Protein AF-A0A7C7W0H7-F1 (afdb_monomer_lite)

Structure (mmCIF, N/CA/C/O backbone):
data_AF-A0A7C7W0H7-F1
#
_entry.id   AF-A0A7C7W0H7-F1
#
loop_
_atom_site.group_PDB
_atom_site.id
_atom_site.type_symbol
_atom_site.label_atom_id
_atom_site.label_alt_id
_atom_site.label_comp_id
_atom_site.label_asym_id
_atom_site.label_entity_id
_atom_site.label_seq_id
_atom_site.pdbx_PDB_ins_code
_atom_site.Cartn_x
_atom_site.Cartn_y
_atom_site.Cartn_z
_atom_site.occupancy
_atom_site.B_iso_or_equiv
_atom_site.auth_seq_id
_atom_site.auth_comp_id
_atom_site.auth_asym_id
_atom_site.auth_atom_id
_atom_site.pdbx_PDB_model_num
ATOM 1 N N . MET A 1 1 ? -12.093 6.019 -7.204 1.00 63.91 1 MET A N 1
ATOM 2 C CA . MET A 1 1 ? -12.739 5.108 -6.234 1.00 63.91 1 MET A CA 1
ATOM 3 C C . MET A 1 1 ? -12.517 3.707 -6.758 1.00 63.91 1 MET A C 1
ATOM 5 O O . MET A 1 1 ? -12.738 3.512 -7.945 1.00 63.91 1 MET A O 1
ATOM 9 N N . ILE A 1 2 ? -11.995 2.804 -5.931 1.00 72.06 2 ILE A N 1
ATOM 10 C CA . ILE A 1 2 ? -11.741 1.408 -6.301 1.00 72.06 2 ILE A CA 1
ATOM 11 C C . ILE A 1 2 ? -12.730 0.564 -5.500 1.00 72.06 2 ILE A C 1
ATOM 13 O O . ILE A 1 2 ? -12.820 0.707 -4.279 1.00 72.06 2 ILE A O 1
ATOM 17 N N . GLU A 1 3 ? -13.508 -0.261 -6.187 1.00 65.62 3 GLU A N 1
ATOM 18 C CA . GLU A 1 3 ? -14.441 -1.194 -5.557 1.00 65.62 3 GLU A CA 1
ATOM 19 C C . GLU A 1 3 ? -13.858 -2.605 -5.625 1.00 65.62 3 GLU A C 1
ATOM 21 O O . GLU A 1 3 ? -13.362 -3.016 -6.674 1.00 65.62 3 GLU A O 1
ATOM 26 N N . PHE A 1 4 ? -13.909 -3.334 -4.508 1.00 66.62 4 PHE A N 1
ATOM 27 C CA . PHE A 1 4 ? -13.492 -4.733 -4.431 1.00 66.62 4 PHE A CA 1
ATOM 28 C C . PHE A 1 4 ? -14.749 -5.616 -4.411 1.00 66.62 4 PHE A C 1
ATOM 30 O O . PHE A 1 4 ? -15.344 -5.800 -3.343 1.00 66.62 4 PHE A O 1
ATOM 37 N N . PRO A 1 5 ? -15.194 -6.127 -5.576 1.00 56.72 5 PRO A N 1
ATOM 38 C CA . PRO A 1 5 ? -16.511 -6.748 -5.726 1.00 56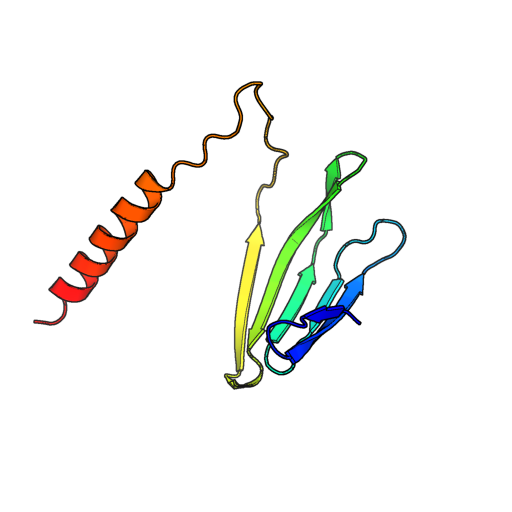.72 5 PRO A CA 1
ATOM 39 C C . PRO A 1 5 ? -16.700 -8.007 -4.873 1.00 56.72 5 PRO A C 1
A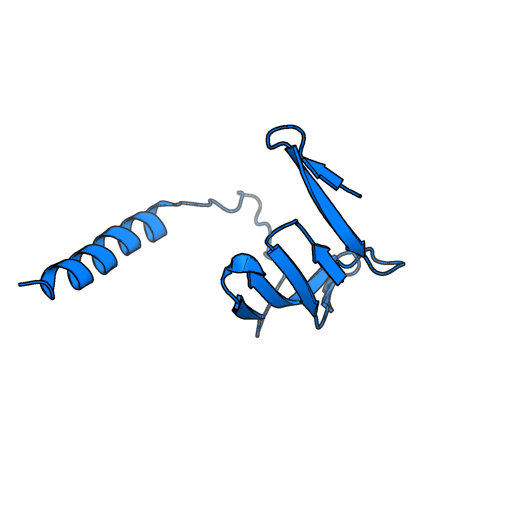TOM 41 O O . PRO A 1 5 ? -17.818 -8.293 -4.464 1.00 56.72 5 PRO A O 1
ATOM 44 N N . GLU A 1 6 ? -15.621 -8.719 -4.549 1.00 62.28 6 GLU A N 1
ATOM 45 C CA . GLU A 1 6 ? -15.680 -9.982 -3.800 1.00 62.28 6 GLU A CA 1
ATOM 46 C C . GLU A 1 6 ? -16.055 -9.794 -2.322 1.00 62.28 6 GLU A C 1
ATOM 48 O O . GLU A 1 6 ? -16.608 -10.699 -1.704 1.00 62.28 6 GLU A O 1
ATOM 53 N N . ASN 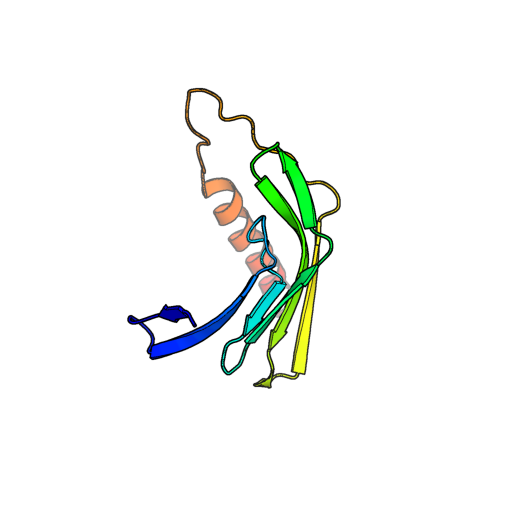A 1 7 ? -15.823 -8.598 -1.765 1.00 62.22 7 ASN A N 1
ATOM 54 C CA . ASN A 1 7 ? -15.921 -8.363 -0.321 1.00 62.22 7 ASN A CA 1
ATOM 55 C C . ASN A 1 7 ? -16.839 -7.179 0.042 1.00 62.22 7 ASN A C 1
ATOM 57 O O . ASN A 1 7 ? -16.951 -6.819 1.211 1.00 62.22 7 ASN A O 1
ATOM 61 N N . GLY A 1 8 ? -17.441 -6.510 -0.950 1.00 66.94 8 GLY A N 1
ATOM 62 C CA . GLY A 1 8 ? -18.285 -5.323 -0.749 1.00 66.94 8 GLY A CA 1
ATOM 63 C C . GLY A 1 8 ? -17.544 -4.082 -0.225 1.00 66.94 8 GLY A C 1
ATOM 64 O O . GLY A 1 8 ? -18.169 -3.054 0.042 1.00 66.94 8 GLY A O 1
ATOM 65 N N . TYR A 1 9 ? -16.217 -4.146 -0.083 1.00 70.31 9 TYR A N 1
ATOM 66 C CA . TYR A 1 9 ? -15.419 -3.024 0.393 1.00 70.31 9 TYR A CA 1
ATOM 67 C C . TYR A 1 9 ? -15.225 -1.981 -0.705 1.00 70.31 9 TYR A C 1
ATOM 69 O O . TYR A 1 9 ? -14.812 -2.274 -1.831 1.00 70.31 9 TYR A O 1
ATOM 77 N N . ARG A 1 10 ? -15.461 -0.723 -0.333 1.00 82.06 10 ARG A N 1
ATOM 78 C CA . ARG A 1 10 ? -15.092 0.446 -1.128 1.00 82.06 10 ARG A CA 1
ATOM 79 C C . ARG A 1 10 ? -13.833 1.055 -0.551 1.00 82.06 10 ARG A C 1
ATOM 81 O O . ARG A 1 10 ? -13.791 1.363 0.639 1.00 82.06 10 ARG A O 1
ATOM 88 N N . ALA A 1 11 ? -12.842 1.263 -1.407 1.00 87.62 11 ALA A N 1
ATOM 89 C CA . ALA A 1 11 ? -11.644 1.986 -1.040 1.00 87.62 11 ALA A CA 1
ATOM 90 C C . ALA A 1 11 ? -11.496 3.262 -1.868 1.00 87.62 11 ALA A C 1
ATOM 92 O O . ALA A 1 11 ? -11.769 3.324 -3.075 1.00 87.62 11 ALA A O 1
ATOM 93 N N . ARG A 1 12 ? -11.009 4.308 -1.212 1.00 91.00 12 ARG A N 1
ATOM 94 C CA . ARG A 1 12 ? -10.570 5.532 -1.865 1.00 91.00 12 ARG A CA 1
ATOM 95 C C . ARG A 1 12 ? -9.051 5.542 -1.893 1.00 91.00 12 ARG A C 1
ATOM 97 O O . ARG A 1 12 ? -8.420 5.718 -0.862 1.00 91.00 12 ARG A O 1
ATOM 104 N N . ALA A 1 13 ? -8.487 5.374 -3.081 1.00 92.19 13 ALA A N 1
ATOM 105 C CA . ALA A 1 13 ? -7.070 5.595 -3.321 1.00 92.19 13 ALA A CA 1
ATOM 106 C C . ALA A 1 13 ? -6.850 7.001 -3.895 1.00 92.19 13 ALA A C 1
ATOM 108 O O . ALA A 1 13 ? -7.634 7.457 -4.738 1.00 92.19 13 ALA A O 1
ATOM 109 N N . VAL A 1 14 ? -5.804 7.679 -3.431 1.00 92.56 14 VAL A N 1
ATOM 110 C CA . VAL A 1 14 ? -5.338 8.970 -3.946 1.00 92.56 14 VAL A CA 1
ATOM 111 C C . VAL A 1 14 ? -3.915 8.791 -4.443 1.00 92.56 14 VAL A C 1
ATOM 113 O O . VAL A 1 14 ? -3.093 8.183 -3.759 1.00 92.56 14 VAL A O 1
ATOM 116 N N . PHE A 1 15 ? -3.636 9.336 -5.622 1.00 91.00 15 PHE A N 1
ATOM 117 C CA . PHE A 1 15 ? -2.334 9.265 -6.271 1.00 91.00 15 PHE A CA 1
ATOM 118 C C . PHE A 1 15 ? -1.858 10.670 -6.625 1.00 91.00 15 PHE A C 1
ATOM 120 O O . PHE A 1 15 ? -2.683 11.550 -6.887 1.00 91.00 15 PHE A O 1
ATOM 127 N N . ASP A 1 16 ? -0.544 10.874 -6.653 1.00 88.25 16 ASP A N 1
ATOM 128 C CA . ASP A 1 16 ? 0.031 12.066 -7.262 1.00 88.25 16 ASP A CA 1
ATOM 129 C C . ASP A 1 16 ? 0.088 11.933 -8.793 1.00 88.25 16 ASP A C 1
ATOM 131 O O . ASP A 1 16 ? 0.101 10.843 -9.366 1.00 88.25 16 ASP A O 1
ATOM 135 N N . LEU A 1 17 ? 0.099 13.071 -9.480 1.00 82.19 17 LEU A N 1
ATOM 136 C CA . LEU A 1 17 ? 0.382 13.143 -10.911 1.00 82.19 17 LEU A CA 1
ATOM 137 C C . LEU A 1 17 ? 1.731 13.851 -11.091 1.00 82.19 17 LEU A C 1
ATOM 139 O O . LEU A 1 17 ? 2.020 14.781 -10.336 1.00 82.19 17 LEU A O 1
ATOM 143 N N . PRO A 1 18 ? 2.571 13.447 -12.066 1.00 82.06 18 PRO A N 1
ATOM 144 C CA . PRO A 1 18 ? 2.254 12.565 -13.198 1.00 82.06 18 PRO A CA 1
ATOM 145 C C . PRO A 1 18 ? 2.613 11.079 -13.012 1.00 82.06 18 PRO A C 1
ATOM 147 O O . PRO A 1 18 ? 2.234 10.267 -13.849 1.00 82.06 18 PRO A O 1
ATOM 150 N N . ARG A 1 19 ? 3.365 10.710 -11.966 1.00 77.12 19 ARG A N 1
ATOM 151 C CA . ARG A 1 19 ? 3.955 9.361 -11.826 1.00 77.12 19 ARG A CA 1
ATOM 152 C C . ARG A 1 19 ? 3.010 8.318 -11.227 1.00 77.12 19 ARG A C 1
ATOM 154 O O . ARG A 1 19 ? 3.384 7.152 -11.178 1.00 77.12 19 ARG A O 1
ATOM 161 N N . LEU A 1 20 ? 1.807 8.725 -10.813 1.00 85.69 20 LEU A N 1
ATOM 162 C CA . LEU A 1 20 ? 0.829 7.862 -10.150 1.00 85.69 20 LEU A CA 1
ATOM 163 C C . LEU A 1 20 ? 1.391 7.238 -8.866 1.00 85.69 20 LEU A C 1
ATOM 165 O O . LEU A 1 20 ? 1.097 6.083 -8.557 1.00 85.69 20 LEU A O 1
ATOM 169 N N . ASN A 1 21 ? 2.192 7.984 -8.096 1.00 86.69 21 ASN A N 1
ATOM 170 C CA . ASN A 1 21 ? 2.655 7.486 -6.806 1.00 86.69 21 ASN A CA 1
ATOM 171 C C . ASN A 1 21 ? 1.460 7.440 -5.849 1.00 86.69 21 ASN A C 1
ATOM 173 O O . ASN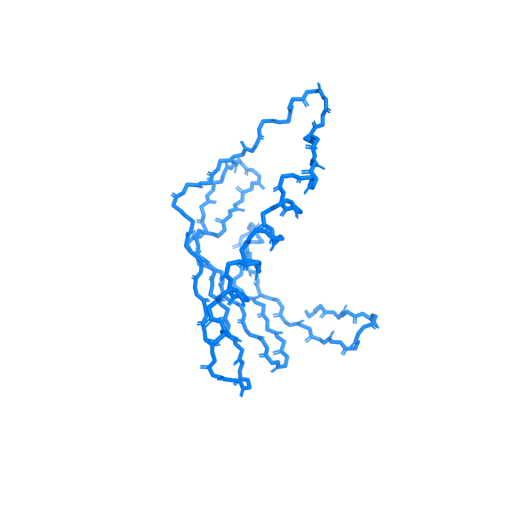 A 1 21 ? 0.690 8.406 -5.794 1.00 86.69 21 ASN A O 1
ATOM 177 N N . PRO A 1 22 ? 1.287 6.364 -5.070 1.00 90.50 22 PRO A N 1
ATOM 178 C CA . PRO A 1 22 ? 0.230 6.324 -4.074 1.00 90.50 22 PRO A CA 1
ATOM 179 C C . PRO A 1 22 ? 0.509 7.381 -2.999 1.00 90.50 22 PRO A C 1
ATOM 181 O O . PRO A 1 22 ? 1.637 7.509 -2.531 1.00 90.50 22 PRO A O 1
ATOM 184 N N . LEU A 1 23 ? -0.521 8.135 -2.615 1.00 92.25 23 LEU A N 1
ATOM 185 C CA . LEU A 1 23 ? -0.492 9.084 -1.497 1.00 92.25 23 LEU A CA 1
ATOM 186 C C . LEU A 1 23 ? -1.271 8.529 -0.306 1.00 92.25 23 LEU A C 1
ATOM 188 O O . LEU A 1 23 ? -0.795 8.562 0.828 1.00 92.25 23 LEU A O 1
ATOM 192 N N . SER A 1 24 ? -2.458 7.972 -0.557 1.00 94.50 24 SER A N 1
ATOM 193 C CA . SER A 1 24 ? -3.259 7.341 0.489 1.00 94.50 24 SER A CA 1
ATOM 194 C C . SER A 1 24 ? -4.221 6.284 -0.039 1.00 94.50 24 SER A C 1
ATOM 196 O O . SER A 1 24 ? -4.628 6.304 -1.202 1.00 94.50 24 SER A O 1
ATOM 198 N N . LEU A 1 25 ? -4.599 5.368 0.850 1.00 93.88 25 LEU A N 1
ATOM 199 C CA . LEU A 1 25 ? -5.668 4.395 0.669 1.00 93.88 25 LEU A CA 1
ATOM 200 C C . LEU A 1 25 ? -6.576 4.436 1.897 1.00 93.88 25 LEU A C 1
ATOM 202 O O . LEU A 1 25 ? -6.116 4.266 3.022 1.00 93.88 25 LEU A O 1
ATOM 206 N N . GLU A 1 26 ? -7.870 4.638 1.693 1.00 93.00 26 GLU A N 1
ATOM 207 C CA . GLU A 1 26 ? -8.841 4.715 2.778 1.00 93.00 26 GLU A CA 1
ATOM 208 C C . GLU A 1 26 ? -9.993 3.734 2.565 1.00 93.00 26 GLU A C 1
ATOM 210 O O . GLU A 1 26 ? -10.671 3.767 1.538 1.00 93.00 26 GLU A O 1
ATOM 215 N N . LEU A 1 27 ? -10.216 2.886 3.566 1.00 91.06 27 LEU A N 1
ATOM 216 C CA . LEU A 1 27 ? -11.383 2.029 3.740 1.00 91.06 27 LEU A CA 1
ATOM 217 C C . LEU A 1 27 ? -12.195 2.507 4.958 1.00 91.06 27 LEU A C 1
ATOM 219 O O . LEU A 1 27 ? -11.815 3.458 5.652 1.00 91.06 27 LEU A O 1
ATOM 223 N N . SER A 1 28 ? -13.313 1.832 5.241 1.00 88.12 28 SER A N 1
ATOM 224 C CA . SER A 1 28 ? -14.159 2.110 6.412 1.00 88.12 28 SER A CA 1
ATOM 225 C C . SER A 1 28 ? -13.359 2.119 7.716 1.00 88.12 28 SER A C 1
ATOM 227 O O . SER A 1 28 ? -13.448 3.086 8.466 1.00 88.12 28 SER A O 1
ATOM 229 N N . ASP A 1 29 ? -12.521 1.099 7.925 1.00 90.00 29 ASP A N 1
ATOM 230 C CA . ASP A 1 29 ? -11.811 0.867 9.190 1.00 90.00 29 ASP A CA 1
ATOM 231 C C . ASP A 1 29 ? -10.290 1.041 9.099 1.00 90.00 29 ASP A C 1
ATOM 233 O O . ASP A 1 29 ? -9.614 1.021 10.125 1.00 90.00 29 ASP A O 1
ATOM 237 N N . LEU A 1 30 ? -9.745 1.237 7.895 1.00 91.38 30 LEU A N 1
ATOM 238 C CA . LEU A 1 30 ? -8.305 1.333 7.647 1.00 91.38 30 LEU A CA 1
ATOM 239 C C . LEU A 1 30 ? -7.979 2.613 6.876 1.00 91.38 30 LEU A C 1
ATOM 241 O O . LEU A 1 30 ? -8.620 2.918 5.871 1.00 91.38 30 LEU A O 1
ATOM 245 N N . LYS A 1 31 ? -6.954 3.340 7.313 1.00 94.50 31 LYS A N 1
ATOM 246 C CA . LYS A 1 31 ? -6.308 4.401 6.535 1.00 94.50 31 LYS A CA 1
ATOM 247 C C . LYS A 1 31 ? -4.841 4.041 6.349 1.00 94.50 31 LYS A C 1
ATOM 249 O O . LYS A 1 31 ? -4.184 3.673 7.315 1.00 94.50 31 LYS A O 1
ATOM 254 N N . VAL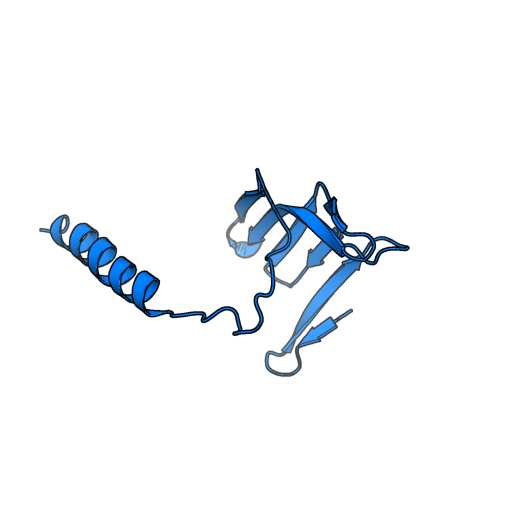 A 1 32 ? -4.336 4.157 5.130 1.00 95.69 32 VAL A N 1
ATOM 255 C CA . VAL A 1 32 ? -2.922 3.987 4.801 1.00 95.69 32 VAL A CA 1
ATOM 256 C C . VAL A 1 32 ? -2.420 5.264 4.144 1.00 95.69 32 VAL A C 1
ATOM 258 O O . VAL A 1 32 ? -3.074 5.797 3.249 1.00 95.69 32 VAL A O 1
ATOM 261 N N . GLU A 1 33 ? -1.272 5.756 4.588 1.00 96.38 33 GLU A N 1
ATOM 262 C CA . GLU A 1 33 ? -0.580 6.909 4.021 1.00 96.38 33 GLU A CA 1
ATOM 263 C C . GLU A 1 33 ? 0.808 6.486 3.551 1.00 96.38 33 GLU A C 1
ATOM 265 O O . GLU A 1 33 ? 1.539 5.786 4.257 1.00 96.38 33 GLU A O 1
ATOM 270 N N . TYR A 1 34 ? 1.163 6.924 2.350 1.00 94.69 34 TYR A N 1
ATOM 271 C CA . TYR A 1 34 ? 2.419 6.592 1.697 1.00 94.69 34 TYR A CA 1
ATOM 272 C C . TYR A 1 34 ? 3.268 7.858 1.625 1.00 94.69 34 TYR A C 1
ATOM 274 O O . TYR A 1 34 ? 2.884 8.854 1.013 1.00 94.69 34 TYR A O 1
ATOM 282 N N . GLY A 1 35 ? 4.410 7.836 2.303 1.00 90.81 35 GLY A N 1
ATOM 283 C CA . GLY A 1 35 ? 5.300 8.979 2.443 1.00 90.81 35 GLY A CA 1
ATOM 284 C C . GLY A 1 35 ? 6.675 8.727 1.843 1.00 90.81 35 GLY A C 1
ATOM 285 O O . GLY A 1 35 ? 7.121 7.587 1.693 1.00 90.81 35 GLY A O 1
ATOM 286 N N . ASN A 1 36 ? 7.378 9.826 1.567 1.00 88.38 36 ASN A N 1
ATOM 287 C CA . ASN A 1 36 ? 8.785 9.825 1.172 1.00 88.38 36 ASN A CA 1
ATOM 288 C C . ASN A 1 36 ? 9.068 8.921 -0.041 1.00 88.38 36 ASN A C 1
ATOM 290 O O . ASN A 1 36 ? 9.939 8.051 0.001 1.00 88.38 36 ASN A O 1
ATOM 294 N N . SER A 1 37 ? 8.318 9.118 -1.127 1.00 85.00 37 SER A N 1
ATOM 295 C CA . SER A 1 37 ? 8.528 8.393 -2.382 1.00 85.00 37 SER A CA 1
ATOM 296 C C . SER A 1 37 ? 9.945 8.607 -2.914 1.00 85.00 37 SER A C 1
ATOM 298 O O . SER A 1 37 ? 10.363 9.734 -3.180 1.00 85.00 37 SER A O 1
ATOM 300 N N . ARG A 1 38 ? 10.685 7.512 -3.086 1.00 83.81 38 ARG A N 1
ATOM 301 C CA . ARG A 1 38 ? 12.020 7.487 -3.689 1.00 83.81 38 ARG A CA 1
ATOM 302 C C . ARG A 1 38 ? 11.931 6.911 -5.093 1.00 83.81 38 ARG A C 1
ATOM 304 O O . ARG A 1 38 ? 11.232 5.929 -5.320 1.00 83.81 38 ARG A O 1
ATOM 311 N N . VAL A 1 39 ? 12.640 7.515 -6.039 1.00 82.81 39 VAL A N 1
ATOM 312 C CA . VAL A 1 39 ? 12.740 6.993 -7.407 1.00 82.81 39 VAL A CA 1
ATOM 313 C C . VAL A 1 39 ? 13.720 5.821 -7.392 1.00 82.81 39 VAL A C 1
ATOM 315 O O . VAL A 1 39 ? 14.876 6.001 -7.021 1.00 82.81 39 VAL A O 1
ATOM 318 N N . LEU A 1 40 ? 13.248 4.626 -7.753 1.00 76.88 40 LEU A N 1
ATOM 319 C CA . LEU A 1 40 ? 14.069 3.411 -7.825 1.00 76.88 40 LEU A CA 1
ATOM 320 C C . LEU A 1 40 ? 14.628 3.174 -9.235 1.00 76.88 40 LEU A C 1
ATOM 322 O O . LEU A 1 40 ? 15.693 2.586 -9.386 1.00 76.88 40 LEU A O 1
ATOM 326 N N . SER A 1 41 ? 13.904 3.617 -10.265 1.00 73.69 41 SER A N 1
ATOM 327 C CA . SER A 1 41 ? 14.316 3.570 -11.672 1.00 73.69 41 SER A CA 1
ATOM 328 C C . SER A 1 41 ? 13.584 4.657 -12.466 1.00 73.69 41 SER A C 1
ATOM 330 O O . SER A 1 41 ? 12.708 5.338 -11.926 1.00 73.69 41 SER A O 1
ATOM 332 N N . GLU A 1 42 ? 13.892 4.809 -13.756 1.00 70.56 42 GLU A N 1
ATOM 333 C CA . GLU A 1 42 ? 13.214 5.777 -14.631 1.00 70.56 42 GLU A CA 1
ATOM 334 C C . GLU A 1 42 ? 11.683 5.597 -14.663 1.00 70.56 42 GLU A C 1
ATOM 336 O O . GLU A 1 42 ? 10.958 6.587 -14.778 1.00 70.56 42 GLU A O 1
ATOM 341 N N . ALA A 1 43 ? 11.190 4.366 -14.469 1.00 66.12 43 ALA A N 1
ATOM 342 C CA . ALA A 1 43 ? 9.771 4.015 -14.550 1.00 66.12 43 ALA A CA 1
ATOM 343 C C . ALA A 1 43 ? 9.107 3.684 -13.199 1.00 66.12 43 ALA A C 1
ATOM 345 O O . ALA A 1 43 ? 7.907 3.421 -13.170 1.00 66.12 43 ALA A O 1
ATOM 346 N N . SER A 1 44 ? 9.841 3.682 -12.078 1.00 75.00 44 SER A N 1
ATOM 347 C CA . SER A 1 44 ? 9.296 3.221 -10.791 1.00 75.00 44 SER A CA 1
ATOM 348 C C . SER A 1 44 ? 9.725 4.082 -9.607 1.00 75.00 44 SER A C 1
ATOM 350 O O . SER A 1 44 ? 10.915 4.334 -9.398 1.00 75.00 44 SER A O 1
ATOM 352 N N . SER A 1 45 ? 8.760 4.455 -8.773 1.00 83.50 45 SER A N 1
ATOM 353 C CA . SER A 1 45 ? 8.983 5.011 -7.441 1.00 83.50 45 SER A CA 1
ATOM 354 C C . SER A 1 45 ? 8.501 4.029 -6.369 1.00 83.50 45 SER A C 1
ATOM 356 O O . SER A 1 45 ? 7.707 3.127 -6.641 1.00 83.50 45 SER A O 1
ATOM 358 N N . PHE A 1 46 ? 8.985 4.203 -5.145 1.00 86.94 46 PHE A N 1
ATOM 359 C CA . PHE A 1 46 ? 8.551 3.421 -3.996 1.00 86.94 46 PHE A CA 1
ATOM 360 C C . PHE A 1 46 ? 8.469 4.298 -2.740 1.00 86.94 46 PHE A C 1
ATOM 362 O O . PHE A 1 46 ? 9.409 5.056 -2.478 1.00 86.94 46 PHE A O 1
ATOM 369 N N . PRO A 1 47 ? 7.383 4.220 -1.949 1.00 89.88 47 PRO A N 1
ATOM 370 C CA . PRO A 1 47 ? 7.258 4.976 -0.707 1.00 89.88 47 PRO A CA 1
ATOM 371 C C . PRO A 1 47 ? 8.202 4.417 0.358 1.00 89.88 47 PRO A C 1
ATOM 373 O O . PRO A 1 47 ? 8.103 3.252 0.735 1.00 89.88 47 PRO A O 1
ATOM 376 N N . SER A 1 48 ? 9.123 5.233 0.877 1.00 90.19 48 SER A N 1
ATOM 377 C CA . SER A 1 48 ? 10.037 4.768 1.928 1.00 90.19 48 SER A CA 1
ATOM 378 C C . SER A 1 48 ? 9.392 4.741 3.315 1.00 90.19 48 SER A C 1
ATOM 380 O O . SER A 1 48 ? 10.010 4.245 4.252 1.00 90.19 48 SER A O 1
ATOM 382 N N . VAL A 1 49 ? 8.189 5.297 3.466 1.00 92.19 49 VAL A N 1
ATOM 383 C CA . VAL A 1 49 ? 7.410 5.265 4.707 1.00 92.19 49 VAL A CA 1
ATOM 384 C C . VAL A 1 49 ? 5.977 4.871 4.385 1.00 92.19 49 VAL A C 1
ATOM 386 O O . VAL A 1 49 ? 5.358 5.447 3.491 1.00 92.19 49 VAL A O 1
ATOM 389 N N . ILE A 1 50 ? 5.438 3.916 5.136 1.00 95.75 50 ILE A N 1
ATOM 390 C CA . ILE A 1 50 ? 4.034 3.516 5.064 1.00 95.75 50 ILE A CA 1
ATOM 391 C C . ILE A 1 50 ? 3.455 3.600 6.469 1.00 95.75 50 ILE A C 1
ATOM 393 O O . ILE A 1 50 ? 3.923 2.917 7.376 1.00 95.75 50 ILE A O 1
ATOM 397 N N . ARG A 1 51 ? 2.429 4.429 6.648 1.00 95.88 51 ARG A N 1
ATOM 398 C CA . ARG A 1 51 ? 1.669 4.527 7.897 1.00 95.88 51 ARG A CA 1
ATOM 399 C C . ARG A 1 51 ? 0.320 3.879 7.701 1.00 95.88 51 ARG A C 1
ATOM 401 O O . ARG A 1 51 ? -0.349 4.161 6.716 1.00 95.88 51 ARG A O 1
ATOM 408 N N . SER A 1 52 ? -0.084 3.034 8.632 1.00 95.81 52 SER A N 1
ATOM 409 C CA . SER A 1 52 ? -1.384 2.375 8.625 1.00 95.81 52 SER A CA 1
ATOM 410 C C . SER A 1 52 ? -2.089 2.612 9.952 1.00 95.81 52 SER A C 1
ATOM 412 O O . SER A 1 52 ? -1.481 2.472 11.007 1.00 95.81 52 SER A O 1
ATOM 414 N N . ALA A 1 53 ? -3.362 2.985 9.891 1.00 94.44 53 ALA A N 1
ATOM 415 C CA . ALA A 1 53 ? -4.188 3.297 11.045 1.00 94.44 53 ALA A CA 1
ATOM 416 C C . ALA A 1 53 ? -5.490 2.497 10.988 1.00 94.44 53 ALA A C 1
ATOM 418 O O . ALA A 1 53 ? -6.280 2.636 10.048 1.00 94.44 53 ALA A O 1
ATOM 419 N N . LEU A 1 54 ? -5.723 1.678 12.011 1.00 92.44 54 LEU A N 1
ATOM 420 C CA . LEU A 1 54 ? -6.981 0.979 12.234 1.00 92.44 54 LEU A CA 1
ATOM 421 C C . LEU A 1 54 ? -7.908 1.877 13.058 1.00 92.44 54 LEU A C 1
ATOM 423 O O . LEU A 1 54 ? -7.811 1.942 14.285 1.00 92.44 54 LEU A O 1
ATOM 427 N N . LYS A 1 55 ? -8.835 2.556 12.377 1.00 88.81 55 LYS A N 1
ATOM 428 C CA . LYS A 1 55 ? -9.708 3.603 12.938 1.00 88.81 55 LYS A CA 1
ATOM 429 C C . LYS A 1 55 ? -10.502 3.116 14.149 1.00 88.81 55 LYS A C 1
ATOM 431 O O . LYS A 1 55 ? -10.587 3.811 15.156 1.00 88.81 55 LYS A O 1
ATOM 436 N N . ARG A 1 56 ? -11.052 1.900 14.064 1.00 87.69 56 ARG A N 1
ATOM 437 C CA . ARG A 1 56 ? -11.879 1.301 15.122 1.00 87.69 56 ARG A CA 1
ATOM 438 C C . ARG A 1 56 ? -11.108 1.052 16.417 1.00 87.69 56 ARG A C 1
ATOM 440 O O . ARG A 1 56 ? -11.683 1.163 17.494 1.00 87.69 56 ARG A O 1
ATOM 447 N N . TYR A 1 57 ? -9.834 0.691 16.302 1.00 90.62 57 TYR A N 1
ATOM 448 C CA . TYR A 1 57 ? -9.006 0.285 17.437 1.00 90.62 57 TYR A CA 1
ATOM 449 C C . TYR A 1 57 ? -8.076 1.400 17.919 1.00 90.62 57 TYR A C 1
ATOM 451 O O . TYR A 1 57 ? -7.414 1.218 18.932 1.00 90.62 57 TYR A O 1
ATOM 459 N N . GLN A 1 58 ? -8.035 2.538 17.212 1.00 89.75 58 GLN A N 1
ATOM 460 C CA . GLN A 1 58 ? -7.093 3.636 17.461 1.00 89.75 58 GLN A CA 1
ATOM 461 C C . GLN A 1 58 ? -5.634 3.150 17.509 1.00 89.75 58 GLN A C 1
ATOM 463 O O . GLN A 1 58 ? -4.819 3.647 18.280 1.00 89.75 58 GLN A O 1
ATOM 468 N N . VAL A 1 59 ? -5.321 2.142 16.690 1.00 93.12 59 VAL A N 1
ATOM 469 C CA . VAL A 1 59 ? -3.977 1.575 16.569 1.00 93.12 59 VAL A CA 1
ATOM 470 C C . VAL A 1 59 ? -3.351 2.090 15.289 1.00 93.12 59 VAL A C 1
ATOM 472 O O . VAL A 1 59 ? -3.970 2.025 14.224 1.00 93.12 59 VAL A O 1
ATOM 475 N N . GLU A 1 60 ? -2.108 2.541 15.394 1.00 94.00 60 GLU A N 1
ATOM 476 C CA . GLU A 1 60 ? -1.302 2.977 14.263 1.00 94.00 60 GLU A CA 1
ATOM 477 C C . GLU A 1 60 ? 0.010 2.195 14.215 1.00 94.00 60 GLU A C 1
ATOM 479 O O . GLU A 1 60 ? 0.606 1.875 15.244 1.00 94.00 60 GLU A O 1
ATOM 484 N N . ALA A 1 61 ? 0.453 1.884 13.003 1.00 93.56 61 ALA A N 1
ATOM 485 C CA . ALA A 1 61 ? 1.742 1.273 12.732 1.00 93.56 61 ALA A CA 1
ATOM 486 C C . ALA A 1 61 ? 2.431 2.028 11.595 1.00 93.56 61 ALA A C 1
ATOM 488 O O . ALA A 1 61 ? 1.816 2.320 10.567 1.00 93.56 61 ALA A O 1
ATOM 489 N N . GLU A 1 62 ? 3.718 2.314 11.773 1.00 95.56 62 GLU A N 1
ATOM 490 C CA . GLU A 1 62 ? 4.580 2.894 10.747 1.00 95.56 62 GLU A CA 1
ATOM 491 C C . GLU A 1 62 ? 5.655 1.882 10.353 1.00 95.56 62 GLU A C 1
ATOM 493 O O . GLU A 1 62 ? 6.316 1.287 11.203 1.00 95.56 62 GLU A O 1
ATOM 498 N N . ILE A 1 63 ? 5.846 1.715 9.048 1.00 92.31 63 ILE A N 1
ATOM 499 C CA . ILE A 1 63 ? 6.926 0.929 8.467 1.00 92.31 63 ILE A CA 1
ATOM 500 C C . ILE A 1 63 ? 7.829 1.890 7.703 1.00 92.31 63 ILE A C 1
ATOM 502 O O . ILE A 1 63 ? 7.388 2.567 6.773 1.00 92.31 63 ILE A O 1
ATOM 506 N N . SER A 1 64 ? 9.099 1.928 8.096 1.00 91.94 64 SER A N 1
ATOM 507 C CA . SER A 1 64 ? 10.133 2.745 7.464 1.00 91.94 64 SER A CA 1
ATOM 508 C C . SER A 1 64 ? 11.164 1.854 6.771 1.00 91.94 64 SER A C 1
ATOM 510 O O . SER A 1 64 ? 11.777 0.989 7.394 1.00 91.94 64 SER A O 1
ATOM 512 N N . PHE A 1 65 ? 11.381 2.087 5.478 1.00 86.19 65 PHE A N 1
ATOM 513 C CA . PHE A 1 65 ? 12.337 1.354 4.652 1.00 86.19 65 PHE A CA 1
ATOM 514 C C . PHE A 1 65 ? 13.635 2.155 4.515 1.00 86.19 65 PHE A C 1
ATOM 516 O O . PHE A 1 65 ? 13.678 3.208 3.874 1.00 86.19 65 PHE A O 1
ATOM 523 N N . SER A 1 66 ? 14.717 1.652 5.109 1.00 82.44 66 SER A N 1
ATOM 524 C CA . SER A 1 66 ? 16.030 2.310 5.081 1.00 82.44 66 SER A CA 1
ATOM 525 C C . SER A 1 66 ? 16.724 2.175 3.722 1.00 82.44 66 SER A C 1
ATOM 527 O O . SER A 1 66 ? 17.295 3.148 3.218 1.00 82.44 66 SER A O 1
ATOM 529 N N . ARG A 1 67 ? 16.626 0.994 3.102 1.00 79.50 67 ARG A N 1
ATOM 530 C CA . ARG A 1 67 ? 17.227 0.658 1.808 1.00 79.50 67 ARG A CA 1
ATOM 531 C C . ARG A 1 67 ? 16.245 -0.163 0.977 1.00 79.50 67 ARG A C 1
ATOM 533 O O . ARG A 1 67 ? 15.735 -1.174 1.446 1.00 79.50 67 ARG A O 1
ATOM 540 N N . VAL A 1 68 ? 15.994 0.290 -0.248 1.00 74.56 68 VAL A N 1
ATOM 541 C CA . VAL A 1 68 ? 15.158 -0.392 -1.242 1.00 74.56 68 VAL A CA 1
ATOM 542 C C . VAL A 1 68 ? 15.929 -0.370 -2.548 1.00 74.56 68 VAL A C 1
ATOM 544 O O . VAL A 1 68 ? 16.356 0.697 -2.986 1.00 74.56 68 VAL A O 1
ATOM 547 N N . GLU A 1 69 ? 16.133 -1.537 -3.143 1.00 75.88 69 GLU A N 1
ATOM 548 C CA . GLU A 1 69 ? 16.866 -1.694 -4.395 1.00 75.88 69 GLU A CA 1
ATOM 549 C C . GLU A 1 69 ? 16.020 -2.521 -5.362 1.00 75.88 69 GLU A C 1
ATOM 551 O O . GLU A 1 69 ? 15.347 -3.459 -4.921 1.00 75.88 69 GLU A O 1
ATOM 556 N N . PRO A 1 70 ? 16.023 -2.196 -6.666 1.00 74.44 70 PRO A N 1
ATOM 557 C CA . PRO A 1 70 ? 15.447 -3.079 -7.665 1.00 74.44 70 PRO A CA 1
ATOM 558 C C . PRO A 1 70 ? 16.102 -4.460 -7.563 1.00 74.44 70 PRO A C 1
ATOM 560 O O . PRO A 1 70 ? 17.327 -4.578 -7.609 1.00 74.44 70 PRO A O 1
ATOM 563 N N . GLY A 1 71 ? 15.293 -5.509 -7.419 1.00 70.88 71 GLY A N 1
ATOM 564 C CA . GLY A 1 71 ? 15.801 -6.874 -7.523 1.00 70.88 71 GLY A CA 1
ATOM 565 C C . GLY A 1 71 ? 16.376 -7.109 -8.920 1.00 70.88 71 GLY A C 1
ATOM 566 O O . GLY A 1 71 ? 15.833 -6.601 -9.899 1.00 70.88 71 GLY A O 1
ATOM 567 N N . ASN A 1 72 ? 17.464 -7.872 -9.022 1.00 64.50 72 ASN A N 1
ATOM 568 C CA . ASN A 1 72 ? 18.008 -8.288 -10.310 1.00 64.50 72 ASN A CA 1
ATOM 569 C C . ASN A 1 72 ? 17.234 -9.532 -10.784 1.00 64.50 72 ASN A C 1
ATOM 571 O O . ASN A 1 72 ? 17.384 -10.588 -10.159 1.00 64.50 72 ASN A O 1
ATOM 575 N N . PRO A 1 73 ? 16.386 -9.451 -11.826 1.00 58.66 73 PRO A N 1
ATOM 576 C CA . PRO A 1 73 ? 15.735 -10.631 -12.367 1.00 58.66 73 PRO A CA 1
ATOM 577 C C . PRO A 1 73 ? 16.791 -11.457 -13.108 1.00 58.66 73 PRO A C 1
ATOM 579 O O . PRO A 1 73 ? 17.023 -11.277 -14.301 1.00 58.66 73 PRO A O 1
ATOM 582 N N . ALA A 1 74 ? 17.470 -12.360 -12.403 1.00 56.66 74 ALA A N 1
ATOM 583 C CA . ALA A 1 74 ? 18.273 -13.377 -13.065 1.00 56.66 74 ALA A CA 1
ATOM 584 C C . ALA A 1 74 ? 17.355 -14.232 -13.971 1.00 56.66 74 ALA A C 1
ATOM 586 O O . ALA A 1 74 ? 16.214 -14.522 -13.584 1.00 56.66 74 ALA A O 1
ATOM 587 N N . PRO A 1 75 ? 17.818 -14.654 -15.164 1.00 50.66 75 PRO A N 1
ATOM 588 C CA . PRO A 1 75 ? 17.076 -15.595 -15.990 1.00 50.66 75 PRO A CA 1
ATOM 589 C C . PRO A 1 75 ? 17.037 -16.930 -15.240 1.00 50.66 75 PRO A C 1
ATOM 591 O O . PRO A 1 75 ? 18.046 -17.616 -15.118 1.00 50.66 75 PRO A O 1
ATOM 594 N N . GLY A 1 76 ? 15.885 -17.234 -14.649 1.00 54.69 76 GLY A N 1
ATOM 595 C CA . GLY A 1 76 ? 15.723 -18.320 -13.679 1.00 54.69 76 GLY A CA 1
ATOM 596 C C . GLY A 1 76 ? 14.566 -18.106 -12.707 1.00 54.69 76 GLY A C 1
ATOM 597 O O . GLY A 1 76 ? 14.138 -19.061 -12.076 1.00 54.69 76 GLY A O 1
ATOM 598 N N . GLY A 1 77 ? 14.013 -16.888 -12.646 1.00 51.53 77 GLY A N 1
ATOM 599 C CA . GLY A 1 77 ? 12.912 -16.574 -11.741 1.00 51.53 77 GLY A CA 1
ATOM 600 C C . GLY A 1 77 ? 13.414 -16.444 -10.305 1.00 51.53 77 GLY A C 1
ATOM 601 O O . GLY A 1 77 ? 14.298 -17.165 -9.854 1.00 51.53 77 GLY A O 1
ATOM 602 N N . LEU A 1 78 ? 12.878 -15.474 -9.573 1.00 56.50 78 LEU A N 1
ATOM 603 C CA . LEU A 1 78 ? 13.017 -15.480 -8.124 1.00 56.50 78 LEU A CA 1
ATOM 604 C C . LEU A 1 78 ? 12.234 -16.696 -7.625 1.00 56.50 78 LEU A C 1
ATOM 606 O O . LEU A 1 78 ? 11.006 -16.656 -7.589 1.00 56.50 78 LEU A O 1
ATOM 610 N N . ASP A 1 79 ? 12.938 -17.777 -7.299 1.00 59.75 79 ASP A N 1
ATOM 611 C CA . ASP A 1 79 ? 12.356 -18.940 -6.637 1.00 59.75 79 ASP A CA 1
ATOM 612 C C . ASP A 1 79 ? 11.928 -18.490 -5.233 1.00 59.75 79 ASP A C 1
ATOM 614 O O . ASP A 1 79 ? 12.707 -18.475 -4.275 1.00 59.75 79 ASP A O 1
ATOM 618 N N . PHE A 1 80 ? 10.690 -18.009 -5.112 1.00 60.97 80 PHE A N 1
ATOM 619 C CA . PHE A 1 80 ? 10.079 -17.764 -3.817 1.00 60.97 80 PHE A CA 1
ATOM 620 C C . PHE A 1 80 ? 9.817 -19.129 -3.176 1.00 60.97 80 PHE A C 1
ATOM 622 O O . PHE A 1 80 ? 8.762 -19.729 -3.369 1.00 60.97 80 PHE A O 1
ATOM 629 N N . SER A 1 81 ? 10.797 -19.641 -2.431 1.00 64.69 81 SER A N 1
ATOM 630 C CA . SER A 1 81 ? 10.589 -20.792 -1.558 1.00 64.69 81 SER A CA 1
ATOM 631 C C . SER A 1 81 ? 9.992 -20.301 -0.234 1.00 64.69 81 SER A C 1
ATOM 633 O O . SER A 1 81 ? 10.652 -19.542 0.481 1.00 64.69 81 SER A O 1
ATOM 635 N N . PRO A 1 82 ? 8.763 -20.709 0.131 1.00 60.25 82 PRO A N 1
ATOM 636 C CA . PRO A 1 82 ? 8.167 -20.361 1.420 1.00 60.25 82 PRO A CA 1
ATOM 637 C C . PRO A 1 82 ? 8.777 -21.156 2.588 1.00 60.25 82 PRO A C 1
ATOM 639 O O . PRO A 1 82 ? 8.556 -20.816 3.751 1.00 60.25 82 PRO A O 1
ATOM 642 N N . GLU A 1 83 ? 9.553 -22.210 2.309 1.00 66.62 83 GLU A N 1
ATOM 643 C CA . GLU A 1 83 ? 10.101 -23.129 3.316 1.00 66.62 83 GLU A CA 1
ATOM 644 C C . GLU A 1 83 ? 10.912 -22.464 4.448 1.00 66.62 83 GLU A C 1
ATOM 646 O O . GLU A 1 83 ? 10.783 -22.913 5.592 1.00 66.62 83 GLU A O 1
ATOM 651 N N . PRO A 1 84 ? 11.723 -21.411 4.213 1.00 59.62 84 PRO A N 1
ATOM 652 C CA . PRO A 1 84 ? 12.449 -20.729 5.284 1.00 59.62 84 PRO A CA 1
ATOM 653 C C . PRO A 1 84 ? 11.516 -20.021 6.278 1.00 59.62 84 PRO A C 1
ATOM 655 O O . PRO A 1 84 ? 11.797 -20.004 7.475 1.00 59.62 84 PRO A O 1
ATOM 658 N N . PHE A 1 85 ? 10.393 -19.477 5.801 1.00 52.06 85 PHE A N 1
ATOM 659 C CA . PHE A 1 85 ? 9.434 -18.724 6.617 1.00 52.06 85 PHE A CA 1
ATOM 660 C C . PHE A 1 85 ? 8.535 -19.655 7.435 1.00 52.06 85 PHE A C 1
ATOM 662 O O . PHE A 1 85 ? 8.308 -19.427 8.622 1.00 52.06 85 PHE A O 1
ATOM 669 N N . LEU A 1 86 ? 8.117 -20.773 6.836 1.00 54.25 86 LEU A N 1
ATOM 670 C CA . LEU A 1 86 ? 7.304 -21.793 7.506 1.00 54.25 86 LEU A CA 1
ATOM 671 C C . LEU A 1 86 ? 8.043 -22.457 8.679 1.00 54.25 86 LEU A C 1
ATOM 673 O O . LEU A 1 86 ? 7.431 -22.835 9.677 1.00 54.25 86 LEU A O 1
ATOM 677 N N . LYS A 1 87 ? 9.375 -22.576 8.594 1.00 54.34 87 LYS A N 1
ATOM 678 C CA . LYS A 1 87 ? 10.195 -23.126 9.686 1.00 54.34 87 LYS A CA 1
ATOM 679 C C . LYS A 1 87 ? 10.386 -22.147 10.850 1.00 54.34 87 LYS A C 1
ATOM 681 O O . LYS A 1 87 ? 10.592 -22.603 11.974 1.00 54.34 87 LYS A O 1
ATOM 686 N N . GLN A 1 88 ? 10.301 -20.836 10.614 1.00 52.31 88 GLN A N 1
ATOM 687 C CA . GLN A 1 88 ? 10.450 -19.821 11.664 1.00 52.31 88 GLN A CA 1
ATOM 688 C C . GLN A 1 88 ? 9.187 -19.668 12.524 1.00 52.31 88 GLN A C 1
ATOM 690 O O . GLN A 1 88 ? 9.305 -19.573 13.747 1.00 52.31 88 GLN A O 1
ATOM 695 N N . GLU A 1 89 ? 7.983 -19.719 11.941 1.00 52.38 89 GLU A N 1
ATOM 696 C CA . GLU A 1 89 ? 6.734 -19.571 12.714 1.00 52.38 89 GLU A CA 1
ATOM 697 C C . GLU A 1 89 ? 6.558 -20.668 13.776 1.00 52.38 89 GLU A C 1
ATOM 699 O O . GLU A 1 89 ? 6.154 -20.385 14.906 1.00 52.38 89 GLU A O 1
ATOM 704 N N . ILE A 1 90 ? 6.955 -21.907 13.469 1.00 52.50 90 ILE A N 1
ATOM 705 C CA . ILE A 1 90 ? 6.863 -23.033 14.412 1.00 52.50 90 ILE A CA 1
ATOM 706 C C . ILE A 1 90 ? 7.834 -22.854 15.593 1.00 52.50 90 ILE A C 1
ATOM 708 O O . ILE A 1 90 ? 7.504 -23.203 16.728 1.00 52.50 90 ILE A O 1
ATOM 712 N N . GLN A 1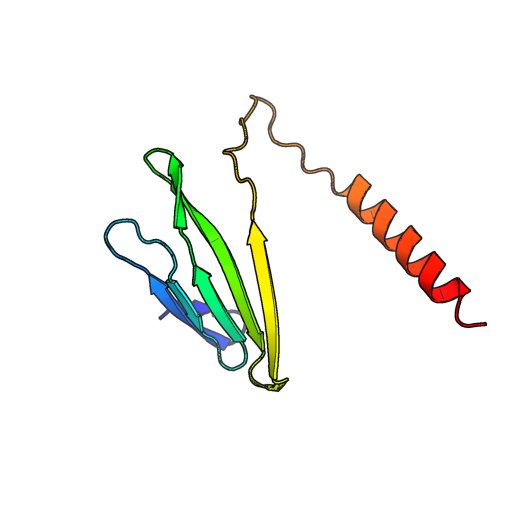 91 ? 9.015 -22.273 15.359 1.00 51.62 91 GLN A N 1
ATOM 713 C CA . GLN A 1 91 ? 10.009 -22.059 16.416 1.00 51.62 91 GLN A CA 1
ATOM 714 C C . GLN A 1 91 ? 9.614 -20.916 17.359 1.00 51.62 91 GLN A C 1
ATOM 716 O O . GLN A 1 91 ? 9.731 -21.064 18.575 1.00 51.62 91 GLN A O 1
ATOM 721 N N . HIS A 1 92 ? 9.093 -19.803 16.835 1.00 49.44 92 HIS A N 1
ATOM 722 C CA . HIS A 1 92 ? 8.700 -18.662 17.669 1.00 49.44 92 HIS A CA 1
ATOM 723 C C . HIS A 1 92 ? 7.426 -18.933 18.487 1.00 49.44 92 HIS A C 1
ATOM 725 O O . HIS A 1 92 ? 7.354 -18.535 19.652 1.00 49.44 92 HIS A O 1
ATOM 731 N N . LEU A 1 93 ? 6.461 -19.685 17.942 1.00 50.34 93 LEU A N 1
ATOM 732 C CA . LEU A 1 93 ? 5.275 -20.127 18.689 1.00 50.34 93 LEU A CA 1
ATOM 733 C C . LEU A 1 93 ? 5.616 -21.165 19.770 1.00 50.34 93 LEU A C 1
ATOM 735 O O . LEU A 1 93 ? 5.071 -21.100 20.871 1.00 50.34 93 LEU A O 1
ATOM 739 N N . GLY A 1 94 ? 6.557 -22.078 19.502 1.00 52.72 94 GLY A N 1
ATOM 740 C CA . GLY A 1 94 ? 7.036 -23.046 20.495 1.00 52.72 94 GLY A CA 1
ATOM 741 C C . GLY A 1 94 ? 7.691 -22.389 21.716 1.00 52.72 94 GLY A C 1
ATOM 742 O O . GLY A 1 94 ? 7.467 -22.824 22.845 1.00 52.72 94 GLY A O 1
ATOM 743 N N . VAL A 1 95 ? 8.439 -21.300 21.506 1.00 54.12 95 VAL A N 1
ATOM 744 C CA . VAL A 1 95 ? 9.066 -20.513 22.583 1.00 54.12 95 VAL A CA 1
ATOM 745 C C . VAL A 1 95 ? 8.034 -19.711 23.379 1.00 54.12 95 VAL A C 1
ATOM 747 O O . VAL A 1 95 ? 8.134 -19.627 24.600 1.00 54.12 95 VAL A O 1
ATOM 750 N N . LEU A 1 96 ? 7.012 -19.142 22.738 1.00 47.66 96 LEU A N 1
ATOM 751 C CA . LEU A 1 96 ? 5.952 -18.425 23.460 1.00 47.66 96 LEU A CA 1
ATOM 752 C C . LEU A 1 96 ? 5.104 -19.377 24.319 1.00 47.66 96 LEU A C 1
ATOM 754 O O . LEU A 1 96 ? 4.786 -19.050 25.460 1.00 47.66 96 LEU A O 1
ATOM 758 N N . MET A 1 97 ? 4.819 -20.585 23.826 1.00 52.47 97 MET A N 1
ATOM 759 C CA . MET A 1 97 ? 4.059 -21.601 24.567 1.00 52.47 97 MET A CA 1
ATOM 760 C C . MET A 1 97 ? 4.860 -22.261 25.702 1.00 52.47 97 MET A C 1
ATOM 762 O O . MET A 1 97 ? 4.260 -22.774 26.646 1.00 52.47 97 MET A O 1
ATOM 766 N N . SER A 1 98 ? 6.199 -22.234 25.669 1.00 53.97 98 SER A N 1
ATOM 767 C CA . SER A 1 98 ? 7.031 -22.773 26.757 1.00 53.97 98 SER A CA 1
ATOM 768 C C . SER A 1 98 ? 7.087 -21.878 28.001 1.00 53.97 98 SER A C 1
ATOM 770 O O . SER A 1 98 ? 7.519 -22.344 29.051 1.00 53.97 98 SER A O 1
ATOM 772 N N . HIS A 1 99 ? 6.660 -20.616 27.895 1.00 45.69 99 HIS A N 1
ATOM 773 C CA . HIS A 1 99 ? 6.628 -19.650 29.002 1.00 45.69 99 HIS A CA 1
ATOM 774 C C . HIS A 1 99 ? 5.244 -19.536 29.671 1.00 45.69 99 HIS A C 1
ATOM 776 O O . HIS A 1 99 ? 5.070 -18.719 30.571 1.00 45.69 99 HIS A O 1
ATOM 782 N N . ILE A 1 100 ? 4.265 -20.353 29.257 1.00 51.38 100 ILE A N 1
ATOM 783 C CA . ILE A 1 100 ? 2.905 -20.414 29.830 1.00 51.38 100 ILE A CA 1
ATOM 784 C C . ILE A 1 100 ? 2.739 -21.712 30.648 1.00 51.38 100 ILE A C 1
ATOM 786 O O . ILE A 1 100 ? 1.764 -22.445 30.499 1.00 51.38 100 ILE A O 1
ATOM 790 N N . ARG A 1 101 ? 3.719 -22.039 31.497 1.00 42.81 101 ARG A N 1
ATOM 791 C CA . ARG A 1 101 ? 3.599 -23.108 32.501 1.00 42.81 101 ARG A CA 1
ATOM 792 C C . ARG A 1 101 ? 3.598 -22.540 33.906 1.00 42.81 101 ARG A C 1
ATOM 794 O O . ARG A 1 101 ? 4.454 -21.671 34.170 1.00 42.81 101 ARG A O 1
#

Sequence (101 aa):
MIEFPENGYRARAVFDLPRLNPLSLELSDLKVEYGNSRVLSEASSFPSVIRSALKRYQVEAEISFSRVEPGNPAPGGLDFSPEPFLKQEIQHLGVLMSHIR

pLDDT: mean 75.62, std 16.44, range [42.81, 96.38]

Secondary structure (DSSP, 8-state):
-EEETTTTEEEEEEE-TTT--EEEEE-SSEEEEEEEEEEEETTEEEEEEEEEEETTTTEEEEEE-S--------TT------HHHHHHHHHHHHHHHTT--

Foldseek 3Di:
DDADVVPRWDKDWDADPDLRHTQWIDTPFKIKGFADWDDQDPNDIHGQKIKMAGNVVRDIDIDGHPDDHDDDQDPPGPPPDCVVVVVVVVVVVVVVVVVVD

Radius of gyration: 18.58 Å; chains: 1; bounding box: 37×36×48 Å